Protein AF-A0A2M3ZKI6-F1 (afdb_monomer_lite)

Foldseek 3Di:
DDDPVVVVVVVVVVPPPDDPDQLCNVPDPVVLVVQLVVVQVVCVVVVHHDDSVNVVVVVSVVSVVVVD

Sequence (68 aa):
MYGVETLQMAGAKQQTVGQFGDPLDTLDSTILEAIITHVVHVFQKQKQSISRNTVRNFIRNRLDNIQN

Radius of gyration: 16.53 Å; chains: 1; bounding box: 37×26×42 Å

pLDDT: mean 71.72, std 14.7, range [42.44, 89.69]

Secondary structure (DSSP, 8-state):
---HHHHHHHHHTTTTS-TT--GGGGS-HHHHHHHHHHHHHHHHHTT----HHHHHHHHHHHHHHHH-

Structure (mmCIF, N/CA/C/O backbone):
data_AF-A0A2M3ZKI6-F1
#
_entry.id   AF-A0A2M3ZKI6-F1
#
loop_
_atom_site.group_PDB
_atom_site.id
_atom_site.type_symbol
_atom_site.label_atom_id
_atom_site.label_alt_id
_atom_site.label_comp_id
_atom_site.label_asym_id
_atom_site.label_entity_id
_atom_site.label_seq_id
_atom_site.pdbx_PDB_ins_code
_atom_site.Cartn_x
_atom_site.Cartn_y
_atom_site.Cartn_z
_atom_site.occupancy
_atom_site.B_iso_or_equiv
_atom_site.auth_seq_id
_atom_site.auth_comp_id
_atom_site.auth_asym_id
_atom_site.auth_atom_id
_atom_site.pdbx_PDB_model_num
ATOM 1 N N . MET A 1 1 ? 26.643 -14.152 -19.812 1.00 51.28 1 MET A N 1
ATOM 2 C CA . MET A 1 1 ? 26.542 -13.301 -18.608 1.00 51.28 1 MET A CA 1
ATOM 3 C C . MET A 1 1 ? 26.288 -11.894 -19.116 1.00 51.28 1 MET A C 1
ATOM 5 O O . MET A 1 1 ? 27.142 -11.374 -19.819 1.00 51.28 1 MET A O 1
ATOM 9 N N . TYR A 1 2 ? 25.085 -11.357 -18.922 1.00 52.88 2 TYR A N 1
ATOM 10 C CA . TYR A 1 2 ? 24.715 -10.049 -19.469 1.00 52.88 2 TYR A CA 1
ATOM 11 C C . TYR A 1 2 ? 25.370 -8.954 -18.621 1.00 52.88 2 TYR A C 1
ATOM 13 O O . TYR A 1 2 ? 25.135 -8.887 -17.417 1.00 52.88 2 TYR A O 1
ATOM 21 N N . GLY A 1 3 ? 26.271 -8.186 -19.236 1.00 72.25 3 GLY A N 1
ATOM 22 C CA . GLY A 1 3 ? 27.048 -7.140 -18.576 1.00 72.25 3 GLY A CA 1
ATOM 23 C C . GLY A 1 3 ? 26.238 -5.870 -18.324 1.00 72.25 3 GLY A C 1
ATOM 24 O O . GLY A 1 3 ? 25.097 -5.733 -18.762 1.00 72.25 3 GLY A O 1
ATOM 25 N N . VAL A 1 4 ? 26.867 -4.916 -17.638 1.00 67.31 4 VAL A N 1
ATOM 26 C CA . VAL A 1 4 ? 26.296 -3.612 -17.244 1.00 67.31 4 VAL A CA 1
ATOM 27 C C . VAL A 1 4 ? 25.682 -2.852 -18.435 1.00 67.31 4 VAL A C 1
ATOM 29 O O . VAL A 1 4 ? 24.699 -2.131 -18.293 1.00 67.31 4 VAL A O 1
ATOM 32 N N . GLU A 1 5 ? 26.199 -3.098 -19.634 1.00 66.31 5 GLU A N 1
ATOM 33 C CA . GLU A 1 5 ? 25.720 -2.560 -20.910 1.00 66.31 5 GLU A CA 1
ATOM 34 C C . GLU A 1 5 ? 24.291 -3.020 -21.251 1.00 66.31 5 GLU A C 1
ATOM 36 O O . GLU A 1 5 ? 23.481 -2.247 -21.761 1.00 66.31 5 GLU A O 1
ATOM 41 N N . THR A 1 6 ? 23.933 -4.264 -20.909 1.00 63.38 6 THR A N 1
ATOM 42 C CA . THR A 1 6 ? 22.573 -4.792 -21.107 1.00 63.38 6 THR A CA 1
ATOM 43 C C . THR A 1 6 ? 21.578 -4.135 -20.145 1.00 63.38 6 THR A C 1
ATOM 45 O O . THR A 1 6 ? 20.428 -3.902 -20.516 1.00 63.38 6 THR A O 1
ATOM 48 N N . LEU A 1 7 ? 22.024 -3.767 -18.937 1.00 60.16 7 LEU A N 1
ATOM 49 C CA . LEU A 1 7 ? 21.211 -3.035 -17.960 1.00 60.16 7 LEU A CA 1
ATOM 50 C C . LEU A 1 7 ? 20.967 -1.583 -18.402 1.00 60.16 7 LEU A C 1
ATOM 52 O O . LEU A 1 7 ? 19.855 -1.080 -18.260 1.00 60.16 7 LEU A O 1
ATOM 56 N N . GLN A 1 8 ? 21.963 -0.931 -19.010 1.00 63.16 8 GLN A N 1
ATOM 57 C CA . GLN A 1 8 ? 21.799 0.419 -19.562 1.00 63.16 8 GLN A CA 1
ATOM 58 C C . GLN A 1 8 ? 20.844 0.452 -20.762 1.00 63.16 8 GLN A C 1
ATOM 60 O O . GLN A 1 8 ? 20.005 1.348 -20.851 1.00 63.16 8 GLN A O 1
ATOM 65 N N . MET A 1 9 ? 20.896 -0.546 -21.653 1.00 58.34 9 MET A N 1
ATOM 66 C CA . MET A 1 9 ? 19.940 -0.631 -22.765 1.00 58.34 9 MET A CA 1
ATOM 67 C C . MET A 1 9 ? 18.512 -0.969 -22.307 1.00 58.34 9 MET A C 1
ATOM 69 O O . MET A 1 9 ? 17.554 -0.515 -22.936 1.00 58.34 9 MET A O 1
ATOM 73 N N . ALA A 1 10 ? 18.352 -1.721 -21.211 1.00 57.75 10 ALA A N 1
ATOM 74 C CA . ALA A 1 10 ? 17.042 -1.957 -20.601 1.00 57.75 10 ALA A CA 1
ATOM 75 C C . ALA A 1 10 ? 16.435 -0.660 -20.030 1.00 57.75 10 ALA A C 1
ATOM 77 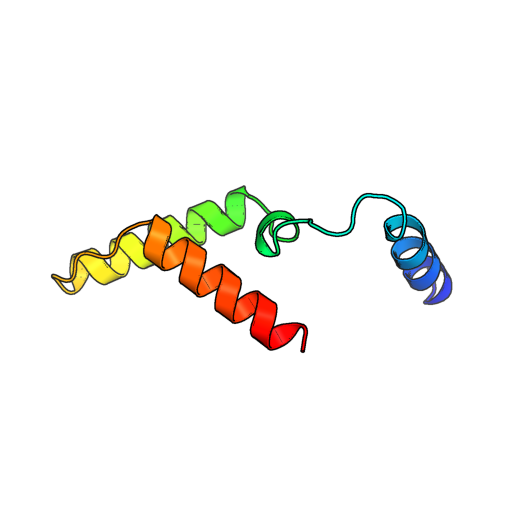O O . ALA A 1 10 ? 15.241 -0.427 -20.207 1.00 57.75 10 ALA A O 1
ATOM 78 N N . GLY A 1 11 ? 17.258 0.216 -19.440 1.00 50.00 11 GLY A N 1
ATOM 79 C CA . GLY A 1 11 ? 16.819 1.531 -18.954 1.00 50.00 11 GLY A CA 1
ATOM 80 C C . GLY A 1 11 ? 16.496 2.531 -20.072 1.00 50.00 11 GLY A C 1
ATOM 81 O O . GLY A 1 11 ? 15.515 3.266 -19.984 1.00 50.00 11 GLY A O 1
ATOM 82 N N . ALA A 1 12 ? 17.260 2.526 -21.170 1.00 52.97 12 ALA A N 1
ATOM 83 C CA . ALA A 1 12 ? 17.055 3.460 -22.283 1.00 52.97 12 ALA A CA 1
ATOM 84 C C . ALA A 1 12 ? 15.770 3.187 -23.093 1.00 52.97 12 ALA A C 1
ATOM 86 O O . ALA A 1 12 ? 15.193 4.106 -23.675 1.00 52.97 12 ALA A O 1
ATOM 87 N N . LYS A 1 13 ? 15.270 1.942 -23.111 1.00 48.78 13 LYS A N 1
ATOM 88 C CA . LYS A 1 13 ? 14.014 1.597 -23.805 1.00 48.78 13 LYS A CA 1
ATOM 89 C C . LYS A 1 13 ? 12.741 2.024 -23.068 1.00 48.78 13 LYS A C 1
ATOM 91 O O . LYS A 1 13 ? 11.675 1.981 -23.674 1.00 48.78 13 LYS A O 1
ATOM 96 N N . GLN A 1 14 ? 12.824 2.473 -21.814 1.00 50.19 14 GLN A N 1
ATOM 97 C CA . GLN A 1 14 ? 11.653 2.959 -21.069 1.00 50.19 14 GLN A CA 1
ATOM 98 C C . GLN A 1 14 ? 11.400 4.468 -21.221 1.00 50.19 14 GLN A C 1
ATOM 100 O O . GLN A 1 14 ? 10.376 4.961 -20.763 1.00 50.19 14 GLN A O 1
ATOM 105 N N . GLN A 1 15 ? 12.262 5.211 -21.926 1.00 46.91 15 GLN A N 1
ATOM 106 C CA . GLN A 1 15 ? 12.116 6.666 -22.094 1.00 46.91 15 GLN A CA 1
ATOM 107 C C . GLN A 1 15 ? 11.044 7.116 -23.109 1.00 46.91 15 GLN A C 1
ATOM 109 O O . GLN A 1 15 ? 10.927 8.309 -23.372 1.00 46.91 15 GLN A O 1
ATOM 114 N N . THR A 1 16 ? 10.238 6.211 -23.680 1.00 45.66 16 THR A N 1
ATOM 115 C CA . THR A 1 16 ? 9.253 6.564 -24.731 1.00 45.66 16 THR A CA 1
ATOM 116 C C . THR A 1 16 ? 7.819 6.112 -24.458 1.00 45.66 16 THR A C 1
ATOM 118 O O . THR A 1 16 ? 7.030 5.972 -25.388 1.00 45.66 16 THR A O 1
ATOM 121 N N . VAL A 1 17 ? 7.430 5.954 -23.189 1.00 46.28 17 VAL A N 1
ATOM 122 C CA . VAL A 1 17 ? 6.011 5.818 -22.830 1.00 46.28 17 VAL A CA 1
ATOM 123 C C . VAL A 1 17 ? 5.700 6.736 -21.653 1.00 46.28 17 VAL A C 1
ATOM 125 O O . VAL A 1 17 ? 5.907 6.369 -20.509 1.00 46.28 17 VAL A O 1
ATOM 128 N N . GLY A 1 18 ? 5.246 7.952 -21.964 1.00 42.44 18 GLY A N 1
ATOM 129 C CA . GLY A 1 18 ? 4.473 8.805 -21.059 1.00 42.44 18 GLY A CA 1
ATOM 130 C C . GLY A 1 18 ? 5.114 9.141 -19.710 1.00 42.44 18 GLY A C 1
ATOM 131 O O . GLY A 1 18 ? 4.911 8.455 -18.713 1.00 42.44 18 GLY A O 1
ATOM 132 N N . GLN A 1 19 ? 5.751 10.312 -19.639 1.00 48.12 19 GLN A N 1
ATOM 133 C CA . GLN A 1 19 ? 5.663 11.138 -18.429 1.00 48.12 19 GLN A CA 1
ATOM 134 C C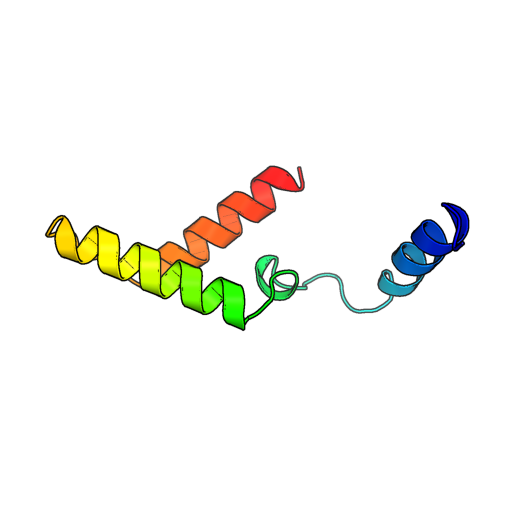 . GLN A 1 19 ? 4.196 11.131 -17.944 1.00 48.12 19 GLN A C 1
ATOM 136 O O . GLN A 1 19 ? 3.308 11.232 -18.786 1.00 48.12 19 GLN A O 1
ATOM 141 N N . PHE A 1 20 ? 3.965 10.988 -16.632 1.00 50.47 20 PHE A N 1
ATOM 142 C CA . PHE A 1 20 ? 2.678 10.732 -15.940 1.00 50.47 20 PHE A CA 1
ATOM 143 C C . PHE A 1 20 ? 2.313 9.264 -15.637 1.00 50.47 20 PHE A C 1
ATOM 145 O O . PHE A 1 20 ? 1.143 8.974 -15.397 1.00 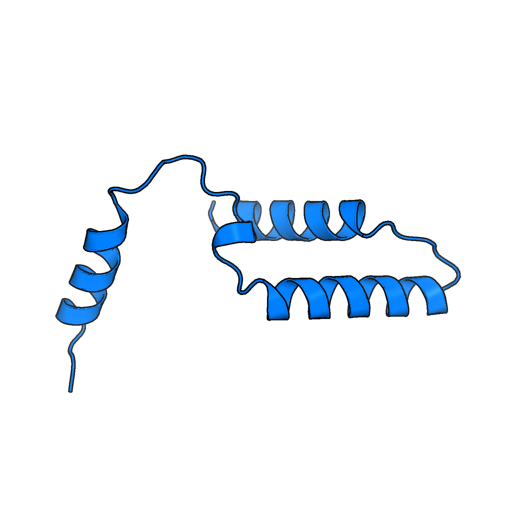50.47 20 PHE A O 1
ATOM 152 N N . GLY A 1 21 ? 3.278 8.343 -15.567 1.00 49.81 21 GLY A N 1
ATOM 153 C CA . GLY A 1 21 ? 3.053 7.078 -14.855 1.00 49.81 21 GLY A CA 1
ATOM 154 C C . GLY A 1 21 ? 2.864 7.352 -13.363 1.00 49.81 21 GLY A C 1
ATOM 155 O O . GLY A 1 21 ? 3.688 8.044 -12.760 1.00 49.81 21 GLY A O 1
AT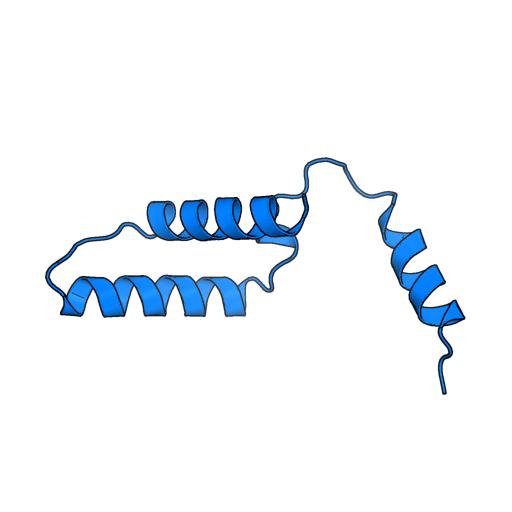OM 156 N N . ASP A 1 22 ? 1.776 6.864 -12.770 1.00 56.69 22 ASP A N 1
ATOM 157 C CA . ASP A 1 22 ? 1.579 6.957 -11.326 1.00 56.69 22 ASP A CA 1
ATOM 158 C C . ASP A 1 22 ? 2.781 6.256 -10.664 1.00 56.69 22 ASP A C 1
ATOM 160 O O . ASP A 1 22 ? 3.153 5.173 -11.116 1.00 56.69 22 ASP A O 1
ATOM 164 N N . PRO A 1 23 ? 3.427 6.803 -9.618 1.00 61.88 23 PRO A N 1
ATOM 165 C CA . PRO A 1 23 ? 4.537 6.112 -8.955 1.00 61.88 23 PRO A CA 1
ATOM 166 C C . PRO A 1 23 ? 4.165 4.678 -8.541 1.00 61.88 23 PRO A C 1
ATOM 168 O O . PRO A 1 23 ? 5.013 3.792 -8.476 1.00 61.88 23 PRO A O 1
ATOM 171 N N . LEU A 1 24 ? 2.872 4.424 -8.320 1.00 61.47 24 LEU A N 1
ATOM 172 C CA . LEU A 1 24 ? 2.314 3.097 -8.074 1.00 61.47 24 LEU A CA 1
ATOM 173 C C . LEU A 1 24 ? 2.356 2.131 -9.261 1.00 61.47 24 LEU A C 1
ATOM 175 O O . LEU A 1 24 ? 2.384 0.931 -9.011 1.00 61.47 24 LEU A O 1
ATOM 179 N N . ASP A 1 25 ? 2.378 2.612 -10.502 1.00 63.94 25 ASP A N 1
ATOM 180 C CA . ASP A 1 25 ? 2.456 1.778 -11.711 1.00 63.94 25 ASP A CA 1
ATOM 181 C C . ASP A 1 25 ? 3.834 1.117 -11.863 1.00 63.94 25 ASP A C 1
ATOM 183 O O . ASP A 1 25 ? 3.986 0.147 -12.604 1.00 63.94 25 ASP A O 1
ATOM 187 N N . THR A 1 26 ? 4.845 1.607 -11.135 1.00 65.88 26 THR A N 1
ATOM 188 C CA . THR A 1 26 ? 6.156 0.944 -11.042 1.00 65.88 26 THR A CA 1
ATOM 189 C C . THR A 1 26 ? 6.166 -0.229 -10.059 1.00 65.88 26 THR A C 1
ATOM 191 O O . THR A 1 26 ? 7.080 -1.054 -10.097 1.00 65.88 26 THR A O 1
ATOM 194 N N . LEU A 1 27 ? 5.159 -0.325 -9.183 1.00 67.12 27 LEU A N 1
ATOM 195 C CA . LEU A 1 27 ? 5.030 -1.399 -8.206 1.00 67.12 27 LEU A CA 1
ATOM 196 C C . LEU A 1 27 ? 4.136 -2.514 -8.760 1.00 67.12 27 LEU A C 1
ATOM 198 O O . LEU A 1 27 ? 3.061 -2.256 -9.298 1.00 67.12 27 LEU A O 1
ATOM 202 N N . ASP A 1 28 ? 4.537 -3.771 -8.559 1.00 78.25 28 ASP A N 1
ATOM 203 C CA . ASP A 1 28 ? 3.683 -4.912 -8.895 1.00 78.25 28 ASP A CA 1
ATOM 204 C C . ASP A 1 28 ? 2.334 -4.797 -8.163 1.00 78.25 28 ASP A C 1
ATOM 206 O O . ASP A 1 28 ? 2.277 -4.674 -6.932 1.00 78.25 28 ASP A O 1
ATOM 210 N N . SER A 1 29 ? 1.237 -4.823 -8.924 1.00 78.25 29 SER A N 1
ATOM 211 C CA . SER A 1 29 ? -0.110 -4.589 -8.394 1.00 78.25 29 SER A CA 1
ATOM 212 C C . SER A 1 29 ? -0.512 -5.614 -7.329 1.00 78.25 29 SER A C 1
ATOM 214 O O . SER A 1 29 ? -1.255 -5.281 -6.407 1.00 78.25 29 SER A O 1
ATOM 216 N N . THR A 1 30 ? 0.011 -6.841 -7.406 1.00 81.50 30 THR A N 1
ATOM 217 C CA . THR A 1 30 ? -0.245 -7.906 -6.426 1.00 81.50 30 THR A CA 1
ATOM 218 C C . THR A 1 30 ? 0.442 -7.595 -5.101 1.00 81.50 30 THR A C 1
ATOM 220 O O . THR A 1 30 ? -0.157 -7.725 -4.031 1.00 81.50 30 THR A O 1
ATOM 223 N N . ILE A 1 31 ? 1.696 -7.142 -5.169 1.00 82.69 31 ILE A N 1
ATOM 224 C CA . ILE A 1 31 ? 2.489 -6.765 -3.993 1.00 82.69 31 ILE A CA 1
ATOM 225 C C . ILE A 1 31 ? 1.866 -5.547 -3.310 1.00 82.69 31 ILE A C 1
ATOM 227 O O . ILE A 1 31 ? 1.701 -5.533 -2.088 1.00 82.69 31 ILE A O 1
ATOM 231 N N . LEU A 1 32 ? 1.461 -4.545 -4.090 1.00 83.19 32 LEU A N 1
ATOM 232 C CA . LEU A 1 32 ? 0.788 -3.359 -3.576 1.00 83.19 32 LEU A CA 1
ATOM 233 C C . LEU A 1 32 ? -0.489 -3.716 -2.802 1.00 83.19 32 LEU A C 1
ATOM 235 O O . LEU A 1 32 ? -0.702 -3.242 -1.685 1.00 83.19 32 LEU A O 1
ATOM 239 N N . GLU A 1 33 ? -1.338 -4.556 -3.385 1.00 83.81 33 GLU A N 1
ATOM 240 C CA . GLU A 1 33 ? -2.597 -4.983 -2.778 1.00 83.81 33 GLU A CA 1
ATOM 241 C C . GLU A 1 33 ? -2.382 -5.788 -1.489 1.00 83.81 33 GLU A C 1
ATOM 243 O O . GLU A 1 33 ? -3.105 -5.593 -0.502 1.00 83.81 33 GLU A O 1
ATOM 248 N N . ALA A 1 34 ? -1.342 -6.625 -1.448 1.00 86.25 34 ALA A N 1
ATOM 249 C CA . ALA A 1 34 ? -0.934 -7.338 -0.243 1.00 86.25 34 ALA A CA 1
ATOM 250 C C . ALA A 1 34 ? -0.484 -6.374 0.870 1.00 86.25 34 ALA A C 1
ATOM 252 O O . ALA A 1 34 ? -0.923 -6.512 2.015 1.00 86.25 34 ALA A O 1
ATOM 253 N N . ILE A 1 35 ? 0.323 -5.358 0.540 1.00 85.69 35 ILE A N 1
ATOM 254 C CA . ILE A 1 35 ? 0.770 -4.331 1.495 1.00 85.69 35 ILE A CA 1
ATOM 255 C C . ILE A 1 35 ? -0.423 -3.531 2.022 1.00 85.69 35 ILE A C 1
ATOM 257 O O . ILE A 1 35 ? -0.569 -3.382 3.235 1.00 85.69 35 ILE A O 1
ATOM 261 N N . ILE A 1 36 ? -1.306 -3.050 1.139 1.00 86.75 36 ILE A N 1
ATOM 262 C CA . ILE A 1 36 ? -2.500 -2.288 1.533 1.00 86.75 36 ILE A CA 1
ATOM 263 C C . ILE A 1 36 ? -3.358 -3.114 2.491 1.00 86.75 36 ILE A C 1
ATOM 265 O O . ILE A 1 36 ? -3.773 -2.620 3.540 1.00 86.75 36 ILE A O 1
ATOM 269 N N . THR A 1 37 ? -3.598 -4.381 2.158 1.00 89.69 37 THR A N 1
ATOM 270 C CA . THR A 1 37 ? -4.405 -5.288 2.980 1.00 89.69 37 THR A CA 1
ATOM 271 C C . THR A 1 37 ? -3.751 -5.548 4.335 1.00 89.69 37 THR A C 1
ATOM 273 O O . THR A 1 37 ? -4.428 -5.483 5.361 1.00 89.69 37 THR A O 1
ATOM 276 N N . HIS A 1 38 ? -2.435 -5.770 4.365 1.00 87.62 38 HIS A N 1
ATOM 277 C CA . HIS A 1 38 ? -1.694 -5.970 5.605 1.00 87.62 38 HIS A CA 1
ATOM 278 C C . HIS A 1 38 ? -1.748 -4.735 6.513 1.00 87.62 38 HIS A C 1
ATOM 280 O O . HIS A 1 38 ? -2.086 -4.853 7.689 1.00 87.62 38 HIS A O 1
ATOM 286 N N . VAL A 1 39 ? -1.486 -3.544 5.970 1.00 85.75 39 VAL A N 1
ATOM 287 C CA . VAL A 1 39 ? -1.523 -2.287 6.731 1.00 85.75 39 VAL A CA 1
ATOM 288 C C . VAL A 1 39 ? -2.925 -2.035 7.281 1.00 85.75 39 VAL A C 1
ATOM 290 O O . VAL A 1 39 ? -3.072 -1.781 8.474 1.00 85.75 39 VAL A O 1
ATOM 293 N N . VAL A 1 40 ? -3.969 -2.176 6.461 1.00 87.00 40 VAL A N 1
ATOM 294 C CA . VAL A 1 40 ? -5.356 -2.026 6.930 1.00 87.00 40 VAL A CA 1
ATOM 295 C C . VAL A 1 40 ? -5.663 -3.014 8.056 1.00 87.00 40 VAL A C 1
ATOM 297 O O . VAL A 1 40 ? -6.224 -2.617 9.075 1.00 87.00 40 VAL A O 1
ATOM 300 N N . HIS A 1 41 ? -5.247 -4.274 7.920 1.00 88.62 41 HIS A N 1
ATOM 301 C CA . HIS A 1 41 ? -5.466 -5.296 8.940 1.00 88.62 41 HIS A CA 1
ATOM 302 C C . HIS A 1 41 ? -4.730 -4.995 10.259 1.00 88.62 41 HIS A C 1
ATOM 304 O O . HIS A 1 41 ? -5.288 -5.175 11.343 1.00 88.62 41 HIS A O 1
ATOM 310 N N . VAL A 1 42 ? -3.490 -4.500 10.192 1.00 88.75 42 VAL A N 1
ATOM 311 C CA . VAL A 1 42 ? -2.713 -4.093 11.374 1.00 88.75 42 VAL A CA 1
ATOM 312 C C . VAL A 1 42 ? -3.370 -2.907 12.083 1.00 88.75 42 VAL A C 1
ATOM 314 O O . VAL A 1 42 ? -3.532 -2.945 13.302 1.00 88.75 42 VAL A O 1
ATOM 317 N N . PHE A 1 43 ? -3.810 -1.888 11.343 1.00 86.06 43 PHE A N 1
ATOM 318 C CA . PHE A 1 43 ? -4.494 -0.725 11.920 1.00 86.06 43 PHE A CA 1
ATOM 319 C C . PHE A 1 43 ? -5.846 -1.103 12.542 1.00 86.06 43 PHE A C 1
ATOM 321 O O . PHE A 1 43 ? -6.154 -0.671 13.655 1.00 86.06 43 PHE A O 1
ATOM 328 N N . GLN A 1 44 ? -6.602 -2.001 11.902 1.00 86.44 44 GLN A N 1
ATOM 329 C CA . GLN A 1 44 ? -7.836 -2.551 12.471 1.00 86.44 44 GLN A CA 1
ATOM 330 C C . GLN A 1 44 ? -7.594 -3.235 13.825 1.00 86.44 44 GLN A C 1
ATOM 332 O O . GLN A 1 44 ? -8.367 -3.024 14.762 1.00 86.44 44 GLN A O 1
ATOM 337 N N . LYS A 1 45 ? -6.497 -3.993 13.976 1.00 86.56 45 LYS A N 1
ATOM 338 C CA . LYS A 1 45 ? -6.110 -4.591 15.270 1.00 86.56 45 LYS A CA 1
ATOM 339 C C . LYS A 1 45 ? -5.783 -3.549 16.341 1.00 86.56 45 LYS A C 1
ATOM 341 O O . LYS A 1 45 ? -6.003 -3.807 17.520 1.00 86.56 45 LYS A O 1
ATOM 346 N N . GLN A 1 46 ? -5.309 -2.370 15.944 1.00 86.00 46 GLN A N 1
ATOM 347 C CA . GLN A 1 46 ? -5.016 -1.248 16.843 1.00 86.00 46 GLN A CA 1
ATOM 348 C C . GLN A 1 46 ? -6.258 -0.403 17.184 1.00 86.00 46 GLN A C 1
ATOM 350 O O . GLN A 1 46 ? -6.126 0.660 17.785 1.00 86.00 46 GLN A O 1
ATOM 355 N N . LYS A 1 47 ? -7.470 -0.854 16.815 1.00 82.25 47 LYS A N 1
ATOM 356 C CA . LYS A 1 47 ? -8.730 -0.087 16.902 1.00 82.25 47 LYS A CA 1
ATOM 357 C C . LYS A 1 47 ? -8.710 1.233 16.117 1.00 82.25 47 LYS A C 1
ATOM 359 O O . LYS A 1 47 ? -9.525 2.115 16.376 1.00 82.25 47 LYS A O 1
ATOM 364 N N . GLN A 1 48 ? -7.809 1.372 15.148 1.00 79.50 48 GLN A N 1
ATOM 365 C CA . GLN A 1 48 ? -7.734 2.536 14.273 1.00 79.50 48 GLN A CA 1
ATOM 366 C C . GLN A 1 48 ? -8.277 2.168 12.891 1.00 79.50 48 GLN A C 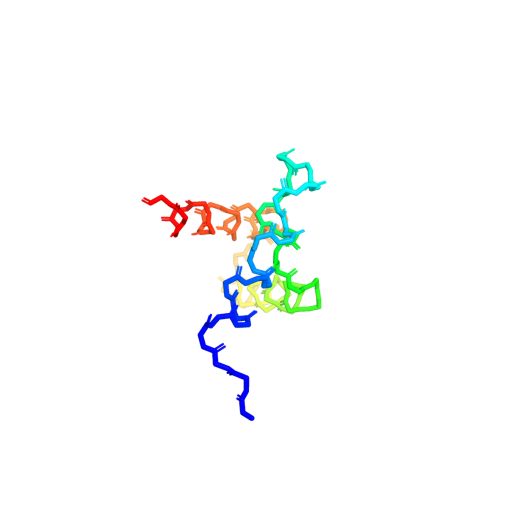1
ATOM 368 O O . GLN A 1 48 ? -7.854 1.190 12.277 1.00 79.50 48 GLN A O 1
ATOM 373 N N . SER A 1 49 ? -9.229 2.943 12.371 1.00 79.94 49 SER A N 1
ATOM 374 C CA . SER A 1 49 ? -9.704 2.750 11.000 1.00 79.94 49 SER A CA 1
ATOM 375 C C . SER A 1 49 ? -8.852 3.568 10.037 1.00 79.94 49 SER A C 1
ATOM 377 O O . SER A 1 49 ? -8.899 4.798 10.062 1.00 79.94 49 SER A O 1
ATOM 379 N N . ILE A 1 50 ? -8.111 2.894 9.162 1.00 82.50 50 ILE A N 1
ATOM 380 C CA . ILE A 1 50 ? -7.425 3.532 8.039 1.00 82.50 50 ILE A CA 1
ATOM 381 C C . ILE A 1 50 ? -8.082 3.106 6.729 1.00 82.50 50 ILE A C 1
ATOM 383 O O . ILE A 1 50 ? -8.407 1.934 6.531 1.00 82.50 50 ILE A O 1
ATOM 387 N N . SER A 1 51 ? -8.312 4.065 5.833 1.00 84.94 51 SER A N 1
ATOM 388 C CA . SER A 1 51 ? -8.872 3.765 4.518 1.00 84.94 51 SER A CA 1
ATOM 389 C C . SER A 1 51 ? -7.781 3.245 3.581 1.00 84.94 51 SER A C 1
ATOM 391 O O . SER A 1 51 ? -6.626 3.675 3.643 1.00 84.94 51 SER A O 1
ATOM 393 N N . ARG A 1 52 ? -8.153 2.355 2.658 1.00 83.31 52 ARG A N 1
ATOM 394 C CA . ARG A 1 52 ? -7.242 1.837 1.623 1.00 83.31 52 ARG A CA 1
ATOM 395 C C . ARG A 1 52 ? -6.639 2.969 0.780 1.00 83.31 52 ARG A C 1
ATOM 397 O O . ARG A 1 52 ? -5.463 2.916 0.436 1.00 83.31 52 ARG A O 1
ATOM 404 N N . ASN A 1 53 ? -7.411 4.028 0.528 1.00 84.19 53 ASN A N 1
ATOM 405 C CA . ASN A 1 53 ? -6.954 5.220 -0.189 1.00 84.19 53 ASN A CA 1
ATOM 406 C C . ASN A 1 53 ? -5.885 5.988 0.596 1.00 84.19 53 ASN A C 1
ATOM 408 O O . ASN A 1 53 ? -4.906 6.439 0.007 1.00 84.19 53 ASN A O 1
ATOM 412 N N . THR A 1 54 ? -6.031 6.095 1.920 1.00 84.38 54 THR A N 1
ATOM 413 C CA . THR A 1 54 ? -5.020 6.712 2.792 1.00 84.38 54 THR A CA 1
ATOM 414 C C . THR A 1 54 ? -3.703 5.943 2.724 1.00 84.38 54 THR A C 1
ATOM 416 O O . THR A 1 54 ? -2.649 6.556 2.577 1.00 84.38 54 THR A O 1
ATOM 419 N N . VAL A 1 55 ? -3.756 4.607 2.755 1.00 85.94 55 VAL A N 1
ATOM 420 C CA . VAL A 1 55 ? -2.559 3.760 2.625 1.00 85.94 55 VAL A CA 1
ATOM 421 C C . VAL A 1 55 ? -1.930 3.906 1.238 1.00 85.94 55 VAL A C 1
ATOM 423 O O . VAL A 1 55 ? -0.720 4.079 1.132 1.00 85.94 55 VAL A O 1
ATOM 426 N N . ARG A 1 56 ? -2.740 3.922 0.172 1.00 84.06 56 ARG A N 1
ATOM 427 C CA . ARG A 1 56 ? -2.255 4.129 -1.201 1.00 84.06 56 ARG A CA 1
ATOM 428 C C . ARG A 1 56 ? -1.550 5.483 -1.358 1.00 84.06 56 ARG A C 1
ATOM 430 O O . ARG A 1 56 ? -0.471 5.536 -1.937 1.00 84.06 56 ARG A O 1
ATOM 437 N N . ASN A 1 57 ? -2.103 6.558 -0.795 1.00 85.00 57 ASN A N 1
ATOM 438 C CA . ASN A 1 57 ? -1.470 7.882 -0.816 1.00 85.00 57 ASN A CA 1
ATOM 439 C C . ASN A 1 57 ? -0.187 7.936 0.024 1.00 85.00 57 ASN A C 1
ATOM 441 O O . ASN A 1 57 ? 0.770 8.602 -0.360 1.00 85.00 57 ASN A O 1
ATOM 445 N N . PHE A 1 58 ? -0.137 7.207 1.140 1.00 85.06 58 PHE A N 1
ATOM 446 C CA . PHE A 1 58 ? 1.078 7.089 1.944 1.00 85.06 58 PHE A CA 1
ATOM 447 C C . PHE A 1 58 ? 2.206 6.395 1.171 1.00 85.06 58 PHE A C 1
ATOM 449 O O . PHE A 1 58 ? 3.349 6.847 1.203 1.00 85.06 58 PHE A O 1
ATOM 456 N N . ILE A 1 59 ? 1.876 5.330 0.436 1.00 83.50 59 ILE A N 1
ATOM 457 C CA . ILE A 1 59 ? 2.820 4.624 -0.437 1.00 83.50 59 ILE A CA 1
ATOM 458 C C . ILE A 1 59 ? 3.285 5.538 -1.580 1.00 83.50 59 ILE A C 1
ATOM 460 O O . ILE A 1 59 ? 4.487 5.604 -1.818 1.00 83.50 59 ILE A O 1
ATOM 464 N N . ARG A 1 60 ? 2.384 6.311 -2.216 1.00 83.19 60 ARG A N 1
ATOM 465 C CA . ARG A 1 60 ? 2.769 7.326 -3.224 1.00 83.19 60 ARG A CA 1
ATOM 466 C C . ARG A 1 60 ? 3.790 8.318 -2.679 1.00 83.19 60 ARG A C 1
ATOM 468 O O . ARG A 1 60 ? 4.853 8.454 -3.264 1.00 83.19 60 ARG A O 1
ATOM 475 N N . ASN A 1 61 ? 3.494 8.958 -1.546 1.00 82.31 61 ASN A N 1
ATOM 476 C CA . ASN A 1 61 ? 4.393 9.949 -0.944 1.00 82.31 61 ASN A CA 1
ATOM 477 C C . ASN A 1 61 ? 5.753 9.350 -0.560 1.00 82.31 61 ASN A C 1
ATOM 479 O O . ASN A 1 61 ? 6.773 10.022 -0.658 1.00 82.31 61 ASN A O 1
ATOM 483 N N . ARG A 1 62 ? 5.782 8.090 -0.108 1.00 80.81 62 ARG A N 1
ATOM 484 C CA . ARG A 1 62 ? 7.035 7.377 0.179 1.00 80.81 62 ARG A CA 1
ATOM 485 C C . ARG A 1 62 ? 7.853 7.136 -1.090 1.00 80.81 62 ARG A C 1
ATOM 487 O O . ARG A 1 62 ? 9.058 7.330 -1.047 1.00 80.81 62 ARG A O 1
ATOM 494 N N . LEU A 1 63 ? 7.213 6.711 -2.180 1.00 77.94 63 LEU A N 1
ATOM 495 C CA . LEU A 1 63 ? 7.880 6.467 -3.462 1.00 77.94 63 LEU A CA 1
ATOM 496 C C . LEU A 1 63 ? 8.414 7.767 -4.076 1.00 77.94 63 LEU A C 1
ATOM 498 O O . LEU A 1 63 ? 9.566 7.807 -4.493 1.00 77.94 63 LEU A O 1
ATOM 502 N N . ASP A 1 64 ? 7.618 8.835 -4.036 1.00 75.94 64 ASP A N 1
ATOM 503 C CA . ASP A 1 64 ? 7.997 10.169 -4.518 1.00 75.94 64 ASP A CA 1
ATOM 504 C C . ASP A 1 64 ? 9.204 10.749 -3.753 1.00 75.94 64 ASP A C 1
ATOM 506 O O . ASP A 1 64 ? 10.120 11.315 -4.346 1.00 75.94 64 ASP A O 1
ATOM 510 N N . ASN A 1 65 ? 9.267 10.522 -2.435 1.00 74.50 65 ASN A N 1
ATOM 511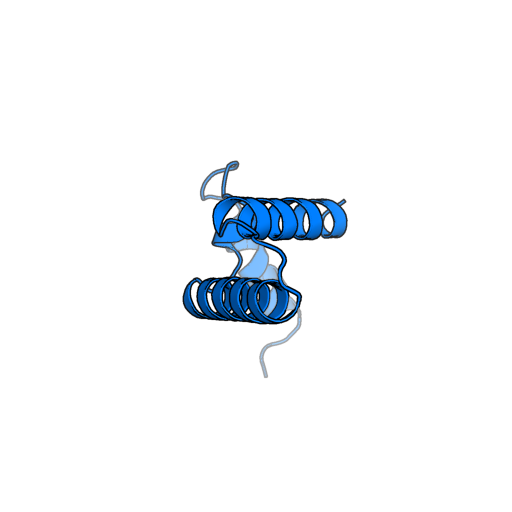 C CA . ASN A 1 65 ? 10.386 10.964 -1.600 1.00 74.50 65 ASN A CA 1
ATOM 512 C C . ASN A 1 65 ? 11.683 10.163 -1.817 1.00 74.50 65 ASN A C 1
ATOM 514 O O . ASN A 1 65 ? 12.748 10.669 -1.500 1.00 74.50 65 ASN A O 1
ATOM 518 N N . ILE A 1 66 ? 11.607 8.929 -2.329 1.00 70.44 66 ILE A N 1
ATOM 519 C CA . ILE A 1 66 ? 12.788 8.104 -2.650 1.00 70.44 66 ILE A CA 1
ATOM 520 C C . ILE A 1 66 ? 13.363 8.469 -4.029 1.00 70.44 66 ILE A C 1
ATOM 522 O O . ILE A 1 66 ? 14.534 8.207 -4.296 1.00 70.44 66 ILE A O 1
ATOM 526 N N . GLN A 1 67 ? 12.543 9.040 -4.917 1.00 58.53 67 GLN A N 1
ATOM 527 C CA . GLN A 1 67 ? 12.945 9.428 -6.273 1.00 58.53 67 GLN A CA 1
ATOM 528 C C . GLN A 1 67 ? 13.511 10.859 -6.375 1.00 58.53 67 GLN A C 1
ATOM 530 O O . GLN A 1 67 ? 14.032 11.202 -7.437 1.00 58.53 67 GLN A O 1
ATOM 535 N N . ASN A 1 68 ? 13.442 11.659 -5.303 1.00 48.38 68 ASN A N 1
ATOM 536 C CA . ASN A 1 68 ? 14.101 12.970 -5.159 1.00 48.38 68 ASN A CA 1
ATOM 537 C C . ASN A 1 68 ? 15.361 12.869 -4.293 1.00 48.38 68 ASN A C 1
ATOM 539 O O . ASN A 1 68 ? 16.319 13.621 -4.578 1.00 48.38 68 ASN A O 1
#

Organism: NCBI:txid58242